Protein AF-A0A7S0LPB7-F1 (afdb_monomer)

Solvent-accessible surface area (backbone atoms only — not comparable to full-atom values): 5714 Å² total; per-residue (Å²): 107,70,67,62,58,46,52,23,50,53,31,38,51,51,17,54,48,47,30,59,76,67,33,67,86,39,68,78,53,49,49,74,57,48,54,34,49,76,69,68,50,79,60,85,79,75,74,44,65,65,35,54,52,35,40,52,55,24,47,53,34,25,50,74,25,69,49,95,69,83,63,65,30,54,51,55,46,52,53,48,54,52,50,53,54,50,50,68,34,81,85,44,46,70,76,72,70,80,77,124

Sequence (100 aa):
YLMWTGSSLVLCTLSAASVYYIGPSAAGSGIPQMKCVLAGMRGHDYLSARTMCAKIVSLILALGGGLSIGKEGPYVHISSCVASLLCQLPFFRRLGTDED

Foldseek 3Di:
DCVLLVQLVVLLVVLVVLLVVQDVLLDDQQVVVVVCVVVVNDDPPSLPVSSLVSNVVSVVSNVVSVNPDDPVRSVVNVVVNVVVVVCPDPVNVVVPPVPD

Organism: NCBI:txid221442

Mean predicted aligned error: 9.65 Å

Secondary structure (DSSP, 8-state):
-HHHHHHHHHHHHHHHHHHHHH-GGG-S-SHHHHHHHHTT---TTTT-HHHHHHHHHHHHHHHHTT-----HHHHHHHHHHHHHHHHHSTTTTTTTSS--

pLDDT: mean 72.34, std 10.33, range [43.59, 88.31]

Structure (mmCIF, N/CA/C/O backbone):
data_AF-A0A7S0LPB7-F1
#
_entry.id   AF-A0A7S0LPB7-F1
#
loop_
_atom_site.group_PDB
_atom_site.id
_atom_site.type_symbol
_atom_site.label_atom_id
_atom_site.label_alt_id
_atom_site.label_comp_id
_atom_site.label_asym_id
_atom_site.label_entity_id
_atom_site.label_seq_id
_atom_site.pdbx_PDB_ins_code
_atom_site.Cartn_x
_atom_site.Cartn_y
_atom_site.Cartn_z
_atom_site.occupancy
_atom_site.B_iso_or_equiv
_atom_site.auth_seq_id
_atom_site.auth_comp_id
_atom_site.auth_asym_id
_atom_site.auth_atom_id
_atom_site.pdbx_PDB_model_num
ATOM 1 N N . TYR A 1 1 ? 23.940 -2.197 -16.820 1.00 74.62 1 TYR A N 1
ATOM 2 C CA . TYR A 1 1 ? 23.199 -0.950 -16.536 1.00 74.62 1 TYR A CA 1
ATOM 3 C C . TYR A 1 1 ? 21.731 -1.064 -16.940 1.00 74.62 1 TYR A C 1
ATOM 5 O O . TYR A 1 1 ? 20.895 -1.058 -16.051 1.00 74.62 1 TYR A O 1
ATOM 13 N N . LEU A 1 2 ? 21.422 -1.303 -18.223 1.00 83.94 2 LEU A N 1
ATOM 14 C CA . LEU A 1 2 ? 20.045 -1.474 -18.730 1.00 83.94 2 LEU A CA 1
ATOM 15 C C . LEU A 1 2 ? 19.212 -2.541 -17.995 1.00 83.94 2 LEU A C 1
ATOM 17 O O . LEU A 1 2 ? 18.041 -2.312 -17.723 1.00 83.94 2 LEU A O 1
ATOM 21 N N . MET A 1 3 ? 19.810 -3.680 -17.629 1.00 84.69 3 MET A N 1
ATOM 22 C CA . MET A 1 3 ? 19.105 -4.734 -16.880 1.00 84.69 3 MET A CA 1
ATOM 23 C C . MET A 1 3 ? 18.723 -4.302 -15.460 1.00 84.69 3 MET A C 1
ATOM 25 O O . MET A 1 3 ? 17.638 -4.615 -14.992 1.00 84.69 3 MET A O 1
ATOM 29 N N . 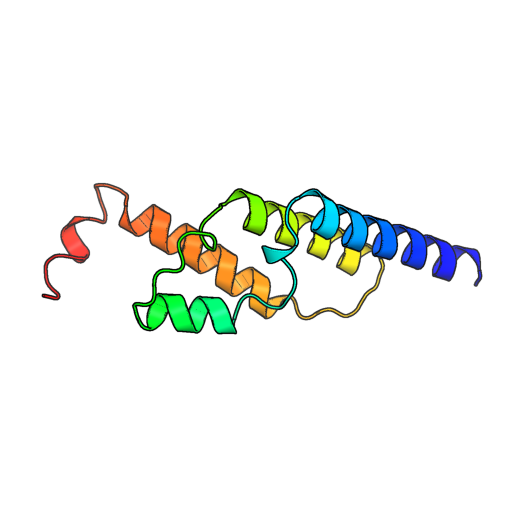TRP A 1 4 ? 19.595 -3.551 -14.784 1.00 81.62 4 TRP A N 1
ATOM 30 C CA . TRP A 1 4 ? 19.344 -3.058 -13.430 1.00 81.62 4 TRP A CA 1
ATOM 31 C C . TRP A 1 4 ? 18.211 -2.029 -13.429 1.00 81.62 4 TRP A C 1
ATOM 33 O O . TRP A 1 4 ? 17.229 -2.171 -12.708 1.00 81.62 4 TRP A O 1
ATOM 43 N N . THR A 1 5 ? 18.302 -1.038 -14.318 1.00 85.19 5 THR A N 1
ATOM 44 C CA . THR A 1 5 ? 17.271 -0.005 -14.473 1.00 85.19 5 THR A CA 1
ATOM 45 C C . THR A 1 5 ? 15.953 -0.574 -15.002 1.00 85.19 5 THR A C 1
ATOM 47 O O . THR A 1 5 ? 14.887 -0.107 -14.612 1.00 85.19 5 THR A O 1
ATOM 50 N N . GLY A 1 6 ? 16.013 -1.598 -15.862 1.00 87.00 6 GLY A N 1
ATOM 51 C CA . GLY A 1 6 ? 14.840 -2.281 -16.406 1.00 87.00 6 GLY A CA 1
ATOM 52 C C . GLY A 1 6 ? 14.056 -3.038 -15.335 1.00 87.00 6 GLY A C 1
ATOM 53 O O . GLY A 1 6 ? 12.845 -2.858 -15.233 1.00 87.00 6 GLY A O 1
ATOM 54 N N . SER A 1 7 ? 14.738 -3.810 -14.484 1.00 84.12 7 SER A N 1
ATOM 55 C CA . SER A 1 7 ? 14.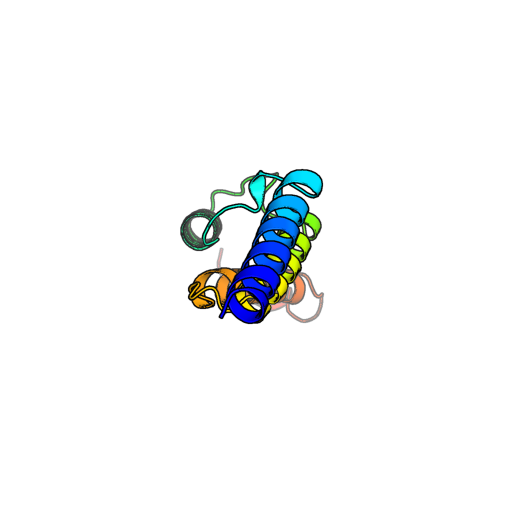098 -4.533 -13.375 1.00 84.12 7 SER A CA 1
ATOM 56 C C . SER A 1 7 ? 13.413 -3.585 -12.386 1.00 84.12 7 SER A C 1
ATOM 58 O O . SER A 1 7 ? 12.262 -3.813 -12.013 1.00 84.12 7 SER A O 1
ATOM 60 N N . SER A 1 8 ? 14.067 -2.475 -12.023 1.00 86.06 8 SER A N 1
ATOM 61 C CA . SER A 1 8 ? 13.475 -1.435 -11.169 1.00 86.06 8 SER A CA 1
ATOM 62 C C . SER A 1 8 ? 12.231 -0.792 -11.787 1.00 86.06 8 SER A C 1
ATOM 64 O O . SER A 1 8 ? 11.238 -0.571 -11.091 1.00 86.06 8 SER A O 1
ATOM 66 N N . LEU A 1 9 ? 12.249 -0.521 -13.097 1.00 86.69 9 LEU A N 1
ATOM 67 C CA . LEU A 1 9 ? 11.125 0.095 -13.805 1.00 86.69 9 LEU A CA 1
ATOM 68 C C . LEU A 1 9 ? 9.912 -0.845 -13.897 1.00 86.69 9 LEU A C 1
ATOM 70 O O . LEU A 1 9 ? 8.776 -0.417 -13.685 1.00 86.69 9 LEU A O 1
ATOM 74 N N . VAL A 1 10 ? 10.145 -2.134 -14.158 1.00 88.31 10 VAL A N 1
ATOM 75 C CA . VAL A 1 10 ? 9.085 -3.156 -14.185 1.00 88.31 10 VAL A CA 1
ATOM 76 C C . VAL A 1 10 ? 8.442 -3.305 -12.803 1.00 88.31 10 VAL A C 1
ATOM 78 O O . VAL A 1 10 ? 7.220 -3.308 -12.683 1.00 88.31 10 VAL A O 1
ATOM 81 N N . LEU A 1 11 ? 9.244 -3.337 -11.737 1.00 84.44 11 LEU A N 1
ATOM 82 C CA . LEU A 1 11 ? 8.730 -3.419 -10.365 1.00 84.44 11 LEU A CA 1
ATOM 83 C C . LEU A 1 11 ? 7.929 -2.168 -9.962 1.00 84.44 11 LEU A C 1
ATOM 85 O O . LEU A 1 11 ? 6.867 -2.284 -9.348 1.00 84.44 11 LEU A O 1
ATOM 89 N N . CYS A 1 12 ? 8.380 -0.975 -10.362 1.00 85.38 12 CYS A N 1
ATOM 90 C CA . CYS A 1 12 ? 7.659 0.273 -10.093 1.00 85.38 12 CYS A CA 1
ATOM 91 C C . CYS A 1 12 ? 6.329 0.364 -10.852 1.00 85.38 12 CYS A C 1
ATOM 93 O O . CYS A 1 12 ? 5.320 0.779 -10.281 1.00 85.38 12 CYS A O 1
ATOM 95 N N . THR A 1 13 ? 6.300 -0.036 -12.125 1.00 86.00 13 THR A N 1
ATOM 96 C CA . THR A 1 13 ? 5.066 -0.022 -12.932 1.00 86.00 13 THR A CA 1
ATOM 97 C C . THR A 1 13 ? 4.046 -1.042 -12.431 1.00 86.00 13 THR A C 1
ATOM 99 O O . THR A 1 13 ? 2.862 -0.718 -12.355 1.00 86.00 13 THR A O 1
ATOM 102 N N . LEU A 1 14 ? 4.490 -2.222 -11.985 1.00 86.19 14 LEU A N 1
ATOM 103 C CA . LEU A 1 14 ? 3.631 -3.210 -11.321 1.00 86.19 14 LEU A CA 1
ATOM 104 C C . LEU A 1 14 ? 3.071 -2.692 -9.989 1.00 86.19 14 LEU A C 1
ATOM 106 O O . LEU A 1 14 ? 1.885 -2.870 -9.710 1.00 86.19 14 LEU A O 1
ATOM 110 N N . SER A 1 15 ? 3.893 -2.004 -9.191 1.00 85.25 15 SER A N 1
ATOM 111 C CA . SER A 1 15 ? 3.441 -1.344 -7.961 1.00 85.25 15 SER A CA 1
ATOM 112 C C . SER A 1 15 ? 2.348 -0.308 -8.249 1.00 85.25 15 SER A C 1
ATOM 114 O O . SER A 1 15 ? 1.264 -0.378 -7.667 1.00 85.25 15 SER A O 1
ATOM 116 N N . ALA A 1 16 ? 2.573 0.594 -9.209 1.00 82.81 16 ALA A N 1
ATOM 117 C CA . ALA A 1 16 ? 1.593 1.611 -9.589 1.00 82.81 16 ALA A CA 1
ATOM 118 C C . ALA A 1 16 ? 0.301 0.994 -10.154 1.00 82.81 16 ALA A C 1
ATOM 120 O O . ALA A 1 16 ? -0.798 1.411 -9.783 1.00 82.81 16 ALA A O 1
ATOM 121 N N . ALA A 1 17 ? 0.424 -0.045 -10.988 1.00 84.81 17 ALA A N 1
ATOM 122 C CA . ALA A 1 17 ? -0.718 -0.779 -11.520 1.00 84.81 17 ALA A CA 1
ATOM 123 C C . ALA A 1 17 ? -1.543 -1.431 -10.400 1.00 84.81 17 ALA A C 1
ATOM 125 O O . ALA A 1 17 ? -2.769 -1.335 -10.411 1.00 84.81 17 ALA A O 1
ATOM 126 N N . SER A 1 18 ? -0.897 -2.028 -9.392 1.00 79.25 18 SER A N 1
ATOM 127 C CA . SER A 1 18 ? -1.606 -2.647 -8.265 1.00 79.25 18 SER A CA 1
ATOM 128 C C . SER A 1 18 ? -2.459 -1.640 -7.478 1.00 79.25 18 SER A C 1
ATOM 130 O O . SER A 1 18 ? -3.608 -1.937 -7.155 1.00 79.25 18 SER A O 1
ATOM 132 N N . VAL A 1 19 ? -1.964 -0.416 -7.251 1.00 79.81 19 VAL A N 1
ATOM 133 C CA . VAL A 1 19 ? -2.743 0.655 -6.597 1.00 79.81 19 VAL A CA 1
ATOM 134 C C . VAL A 1 19 ? -3.921 1.080 -7.468 1.00 79.81 19 VAL A C 1
ATOM 136 O O . VAL A 1 19 ? -5.039 1.214 -6.971 1.00 79.81 19 VAL A O 1
ATOM 139 N N . TYR A 1 20 ? -3.681 1.254 -8.769 1.00 79.38 20 TYR A N 1
ATOM 140 C CA . TYR A 1 20 ? -4.701 1.697 -9.715 1.00 79.38 20 TYR A CA 1
ATOM 141 C C . TYR A 1 20 ? -5.881 0.718 -9.808 1.00 79.38 20 TYR A C 1
ATOM 143 O O . TYR A 1 20 ? -7.031 1.149 -9.781 1.00 79.38 20 TYR A O 1
ATOM 151 N N . TYR A 1 21 ? -5.610 -0.591 -9.855 1.00 76.94 21 TYR A N 1
ATOM 152 C CA . TYR A 1 21 ? -6.655 -1.615 -9.964 1.00 76.94 21 TYR A CA 1
ATOM 153 C C . TYR A 1 21 ? -7.393 -1.904 -8.652 1.00 76.94 21 TYR A C 1
ATOM 155 O O . TYR A 1 21 ? -8.568 -2.262 -8.689 1.00 76.94 21 TYR A O 1
ATOM 163 N N . ILE A 1 22 ? -6.731 -1.786 -7.495 1.00 71.75 22 ILE A N 1
ATOM 164 C CA . ILE A 1 22 ? -7.329 -2.181 -6.207 1.00 71.75 22 ILE A CA 1
ATOM 165 C C . ILE A 1 22 ? -8.062 -1.011 -5.537 1.00 71.75 22 ILE A C 1
ATOM 167 O O . ILE A 1 22 ? -9.039 -1.223 -4.816 1.00 71.75 22 ILE A O 1
ATOM 171 N N . GLY A 1 23 ? -7.630 0.226 -5.781 1.00 66.19 23 GLY A N 1
ATOM 172 C CA . GLY A 1 23 ? -8.340 1.402 -5.304 1.00 66.19 23 GLY A CA 1
ATOM 173 C C . GLY A 1 23 ? -7.485 2.666 -5.387 1.00 66.19 23 GLY A C 1
ATOM 174 O O . GLY A 1 23 ? -6.535 2.790 -4.609 1.00 66.19 23 GLY A O 1
ATOM 175 N N . PRO A 1 24 ? -7.841 3.657 -6.228 1.00 65.56 24 PRO A N 1
ATOM 176 C CA . PRO A 1 24 ? -7.096 4.916 -6.328 1.00 65.56 24 PRO A CA 1
ATOM 177 C C . PRO A 1 24 ? -7.054 5.688 -4.998 1.00 65.56 24 PRO A C 1
ATOM 179 O O . PRO A 1 24 ? -6.118 6.446 -4.750 1.00 65.56 24 PRO A O 1
ATOM 182 N N . SER A 1 25 ? -8.005 5.431 -4.094 1.00 62.16 25 SER A N 1
ATOM 183 C CA . SER A 1 25 ? -8.042 5.981 -2.732 1.00 62.16 25 SER A CA 1
ATOM 184 C C . SER A 1 25 ? -6.857 5.558 -1.849 1.00 62.16 25 SER A C 1
ATOM 186 O O . SER A 1 25 ? -6.630 6.165 -0.802 1.00 62.16 25 SER A O 1
ATOM 188 N N . ALA A 1 26 ? -6.089 4.537 -2.251 1.00 63.03 26 ALA A N 1
ATOM 189 C CA . ALA A 1 26 ? -4.879 4.092 -1.561 1.00 63.03 26 ALA A CA 1
ATOM 190 C C . ALA A 1 26 ? -3.621 4.907 -1.931 1.00 63.03 26 ALA A C 1
ATOM 192 O O . ALA A 1 26 ? -2.563 4.692 -1.339 1.00 63.03 26 ALA A O 1
ATOM 193 N N . ALA A 1 27 ? -3.696 5.847 -2.878 1.00 66.56 27 ALA A N 1
ATOM 194 C CA . ALA A 1 27 ? -2.559 6.693 -3.233 1.00 66.56 27 ALA A CA 1
ATOM 195 C C . ALA A 1 27 ? -2.204 7.695 -2.108 1.00 66.56 27 ALA A C 1
ATOM 197 O O . ALA A 1 27 ? -3.075 8.296 -1.479 1.00 66.56 27 ALA A O 1
ATOM 198 N N . GLY A 1 28 ? -0.904 7.905 -1.861 1.00 70.56 28 GLY A N 1
ATOM 199 C CA . GLY A 1 28 ? -0.392 8.913 -0.917 1.00 70.56 28 GLY A CA 1
ATOM 200 C C . GLY A 1 28 ? 0.169 8.348 0.395 1.00 70.56 28 GLY A C 1
ATOM 201 O O . GLY A 1 28 ? 0.453 7.161 0.507 1.00 70.56 28 GLY A O 1
ATOM 202 N N . SER A 1 29 ? 0.381 9.199 1.405 1.00 68.88 29 SER A N 1
ATOM 203 C CA . SER A 1 29 ? 1.102 8.839 2.644 1.00 68.88 29 SER A CA 1
ATOM 204 C C . SER A 1 29 ? 0.230 8.134 3.698 1.00 68.88 29 SER A C 1
ATOM 206 O O . SER A 1 29 ? 0.685 7.178 4.321 1.00 68.88 29 SER A O 1
ATOM 208 N N . GLY A 1 30 ? -1.046 8.506 3.852 1.00 66.50 30 GLY A N 1
ATOM 209 C CA . GLY A 1 30 ? -1.912 8.012 4.939 1.00 66.50 30 GLY A CA 1
ATOM 210 C C . GLY A 1 30 ? -1.915 8.909 6.187 1.00 66.50 30 GLY A C 1
ATOM 211 O O . GLY A 1 30 ? -2.878 8.907 6.945 1.00 66.50 30 GLY A O 1
ATOM 212 N N . ILE A 1 31 ? -0.872 9.729 6.388 1.00 72.50 31 ILE A N 1
ATOM 213 C CA . ILE A 1 31 ? -0.728 10.649 7.537 1.00 72.50 31 ILE A CA 1
ATOM 214 C C . ILE A 1 31 ? -1.839 11.714 7.628 1.00 72.50 31 ILE A C 1
ATOM 216 O O . ILE A 1 31 ? -2.426 11.852 8.703 1.00 72.50 31 ILE A O 1
ATOM 220 N N . PRO A 1 32 ? -2.170 12.483 6.566 1.00 70.56 32 PRO A N 1
ATOM 221 C CA . PRO A 1 32 ? -3.227 13.495 6.669 1.00 70.56 32 PRO A CA 1
ATOM 222 C C . PRO A 1 32 ? -4.593 12.868 6.967 1.00 70.56 32 PRO A C 1
ATOM 224 O O . PRO A 1 32 ? -5.413 13.462 7.666 1.00 70.56 32 PRO A O 1
ATOM 227 N N . GLN A 1 33 ? -4.819 11.643 6.489 1.00 68.81 33 GLN A N 1
ATOM 228 C CA . GLN A 1 33 ? -6.051 10.913 6.755 1.00 68.81 33 GLN A CA 1
ATOM 229 C C . GLN A 1 33 ? -6.097 10.382 8.188 1.00 68.81 33 GLN A C 1
ATOM 231 O O . GLN A 1 33 ? -7.128 10.508 8.842 1.00 68.81 33 GLN A O 1
ATOM 236 N N . MET A 1 34 ? -4.964 9.924 8.727 1.00 69.06 34 MET A N 1
ATOM 237 C CA . MET A 1 34 ? -4.844 9.600 10.149 1.00 69.06 34 MET A CA 1
ATOM 238 C C . MET A 1 34 ? -5.192 10.798 11.034 1.00 69.06 34 MET A C 1
ATOM 240 O O . MET A 1 34 ? -5.962 10.677 11.983 1.00 69.06 34 MET A O 1
ATOM 244 N N . LYS A 1 35 ? -4.681 11.985 10.689 1.00 69.69 35 LYS A N 1
ATOM 245 C CA . LYS A 1 35 ? -4.985 13.221 11.416 1.00 69.69 35 LYS A CA 1
ATOM 246 C C . LYS A 1 35 ? -6.483 13.554 11.392 1.00 69.69 35 LYS A C 1
ATOM 248 O O . LYS A 1 35 ? -6.991 14.046 12.391 1.00 69.69 35 LYS A O 1
ATOM 253 N N . CYS A 1 36 ? -7.191 13.256 10.298 1.00 70.19 36 CYS A N 1
ATOM 254 C CA . CYS A 1 36 ? -8.652 13.396 10.235 1.00 70.19 36 CYS A CA 1
ATOM 255 C C . CYS A 1 36 ? -9.380 12.382 11.127 1.00 70.19 36 CYS A C 1
ATOM 257 O O . CYS A 1 36 ? -10.333 12.756 11.805 1.00 70.19 36 CYS A O 1
ATOM 259 N N . VAL A 1 37 ? -8.912 11.129 11.171 1.00 70.69 37 VAL A N 1
ATOM 260 C CA . VAL A 1 37 ? -9.483 10.091 12.045 1.00 70.69 37 VAL A CA 1
ATOM 261 C C . VAL A 1 37 ? -9.327 10.470 13.520 1.00 70.69 37 VAL A C 1
ATOM 263 O O . VAL A 1 37 ? -10.305 10.392 14.261 1.00 70.69 37 VAL A O 1
ATOM 266 N N . LEU A 1 38 ? -8.147 10.948 13.938 1.00 68.00 38 LEU A N 1
ATOM 267 C CA . LEU A 1 38 ? -7.937 11.454 15.304 1.00 68.00 38 LEU A CA 1
ATOM 268 C C . LEU A 1 38 ? -8.744 12.726 15.602 1.00 68.00 38 LEU A C 1
ATOM 270 O O . LEU A 1 38 ? -9.144 12.934 16.740 1.00 68.00 38 LEU A O 1
ATOM 274 N N . ALA A 1 39 ? -9.014 13.563 14.599 1.00 74.88 39 ALA A N 1
ATOM 275 C CA . ALA A 1 39 ? -9.863 14.747 14.746 1.00 74.88 39 ALA A CA 1
ATOM 276 C C . ALA A 1 39 ? -11.373 14.422 14.801 1.00 74.88 39 ALA A C 1
ATOM 278 O O . ALA A 1 39 ? -12.190 15.339 14.819 1.00 74.88 39 ALA A O 1
ATOM 279 N N . GLY A 1 40 ? -11.764 13.140 14.792 1.00 66.12 40 GLY A N 1
ATOM 280 C CA . GLY A 1 40 ? -13.162 12.698 14.871 1.00 66.12 40 GLY A CA 1
ATOM 281 C C . GLY A 1 40 ? -13.913 12.686 13.533 1.00 66.12 40 GLY A C 1
ATOM 282 O O . GLY A 1 40 ? -15.063 12.251 13.472 1.00 66.12 40 GLY A O 1
ATOM 283 N N . MET A 1 41 ? -13.271 13.091 12.432 1.00 60.75 41 MET A N 1
ATOM 284 C CA . MET A 1 41 ? -13.857 13.040 11.092 1.00 60.75 41 MET A CA 1
ATOM 285 C C . MET A 1 41 ? -13.711 11.632 10.500 1.00 60.75 41 MET A C 1
ATOM 287 O O . MET A 1 41 ? -12.703 11.290 9.877 1.00 60.75 41 MET A O 1
ATOM 291 N N . ARG A 1 42 ? -14.735 10.791 10.684 1.00 56.28 42 ARG A N 1
ATOM 292 C CA . ARG A 1 42 ? -14.797 9.444 10.092 1.00 56.28 42 ARG A 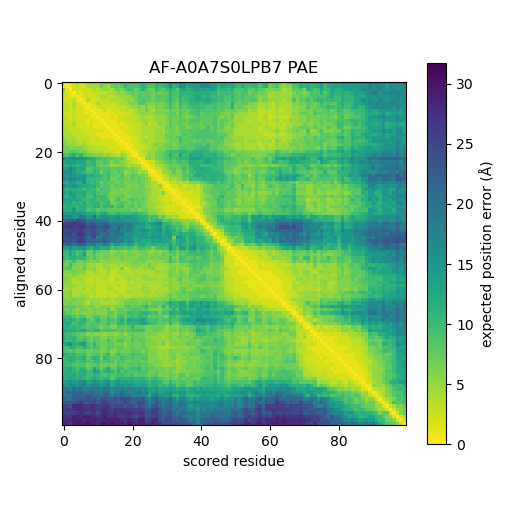CA 1
ATOM 293 C C . ARG A 1 42 ? -15.174 9.514 8.607 1.00 56.28 42 ARG A C 1
ATOM 295 O O . ARG A 1 42 ? -16.345 9.624 8.260 1.00 56.28 42 ARG A O 1
ATOM 302 N N . GLY A 1 43 ? -14.182 9.412 7.723 1.00 56.22 43 GLY A N 1
ATOM 303 C CA . GLY A 1 43 ? -14.409 9.179 6.292 1.00 56.22 43 GLY A CA 1
ATOM 304 C C . GLY A 1 43 ? -14.804 7.721 6.024 1.00 56.22 43 GLY A C 1
ATOM 305 O O . GLY A 1 43 ? -14.006 6.820 6.272 1.00 56.22 43 GLY A O 1
ATOM 306 N N . HIS A 1 44 ? -16.019 7.497 5.512 1.00 49.22 44 HIS A N 1
ATOM 307 C CA . HIS A 1 44 ? -16.642 6.176 5.301 1.00 49.22 44 HIS A CA 1
ATOM 308 C C . HIS A 1 44 ? -15.791 5.221 4.430 1.00 49.22 44 HIS A C 1
ATOM 310 O O . HIS A 1 44 ? -15.745 4.025 4.697 1.00 49.22 44 HIS A O 1
ATOM 316 N N . ASP A 1 45 ? -15.035 5.735 3.455 1.00 51.91 45 ASP A N 1
ATOM 317 C CA . ASP A 1 45 ? -14.239 4.917 2.520 1.00 51.91 45 ASP A CA 1
ATOM 318 C C . ASP A 1 45 ? -12.776 4.674 2.937 1.00 51.91 45 ASP A C 1
ATOM 320 O O . ASP A 1 45 ? -12.040 3.948 2.264 1.00 51.91 45 ASP A O 1
ATOM 324 N N . TYR A 1 46 ? -12.320 5.267 4.047 1.00 51.16 46 TYR A N 1
ATOM 325 C CA . TYR A 1 46 ? -10.900 5.236 4.424 1.00 51.16 46 TYR A CA 1
ATOM 326 C C . TYR A 1 46 ? -10.504 4.007 5.261 1.00 51.16 46 TYR A C 1
ATOM 328 O O . TYR A 1 46 ? -9.345 3.598 5.264 1.00 51.16 46 TYR A O 1
ATOM 336 N N . LEU A 1 47 ? -11.479 3.379 5.926 1.00 51.69 47 LEU A N 1
ATOM 337 C CA . LEU A 1 47 ? -11.299 2.172 6.745 1.00 51.69 47 LEU A CA 1
ATOM 338 C C . LEU A 1 47 ? -11.491 0.858 5.978 1.00 51.69 47 LEU A C 1
ATOM 340 O O . LEU A 1 47 ? -11.508 -0.210 6.593 1.00 51.69 47 LEU A O 1
ATOM 344 N N . SER A 1 48 ? -11.640 0.887 4.652 1.00 58.44 48 SER A N 1
ATOM 345 C CA . SER A 1 48 ? -11.690 -0.366 3.904 1.00 58.44 48 SER A CA 1
ATOM 346 C C . SER A 1 48 ? -10.320 -1.034 4.001 1.00 58.44 48 SER A C 1
ATOM 348 O O . SER A 1 48 ? -9.378 -0.650 3.315 1.00 58.44 48 SER A O 1
ATOM 350 N N . ALA A 1 49 ? -10.190 -2.048 4.860 1.00 59.16 49 ALA A N 1
ATOM 351 C CA . ALA A 1 49 ? -8.954 -2.810 5.052 1.00 59.16 49 ALA A CA 1
ATOM 352 C C . ALA A 1 49 ? -8.335 -3.269 3.714 1.00 59.16 49 ALA A C 1
ATOM 354 O O . ALA A 1 49 ? -7.119 -3.392 3.596 1.00 59.16 49 ALA A O 1
ATOM 355 N N . ARG A 1 50 ? -9.160 -3.423 2.667 1.00 62.81 50 ARG A N 1
ATOM 356 C CA . ARG A 1 50 ? -8.733 -3.671 1.284 1.00 62.81 50 ARG A CA 1
ATOM 357 C C . ARG A 1 50 ? -7.815 -2.589 0.704 1.00 62.81 50 ARG A C 1
ATOM 359 O O . ARG A 1 50 ? -6.798 -2.945 0.114 1.00 62.81 50 ARG A O 1
ATOM 366 N N . THR A 1 51 ? -8.127 -1.300 0.860 1.00 66.88 51 THR A N 1
ATOM 367 C CA . THR A 1 51 ? -7.287 -0.207 0.328 1.00 66.88 51 THR A CA 1
ATOM 368 C C . THR A 1 51 ? -5.979 -0.097 1.106 1.00 66.88 51 THR A C 1
ATOM 370 O O . THR A 1 51 ? -4.932 0.182 0.524 1.00 66.88 51 THR A O 1
ATOM 373 N N . MET A 1 52 ? -6.000 -0.419 2.403 1.00 67.81 52 MET A N 1
ATOM 374 C CA . MET A 1 52 ? -4.785 -0.526 3.205 1.00 67.81 52 MET A CA 1
ATOM 375 C C . MET A 1 52 ? -3.89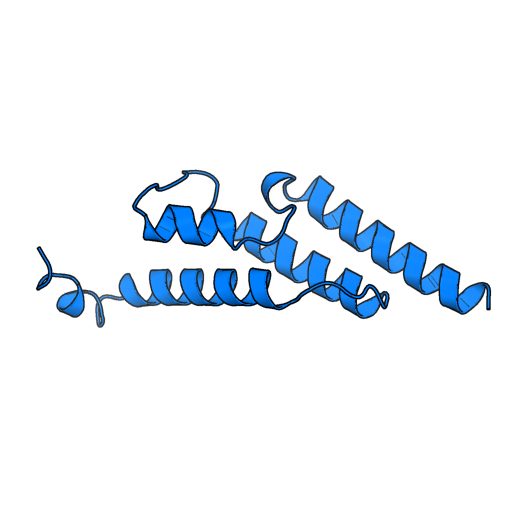5 -1.691 2.747 1.00 67.81 52 MET A C 1
ATOM 377 O O . MET A 1 52 ? -2.701 -1.487 2.529 1.00 67.81 52 MET A O 1
ATOM 381 N N . CYS A 1 53 ? -4.452 -2.890 2.550 1.00 71.56 53 CYS A N 1
ATOM 382 C CA . CYS A 1 53 ? -3.696 -4.041 2.048 1.00 71.56 53 CY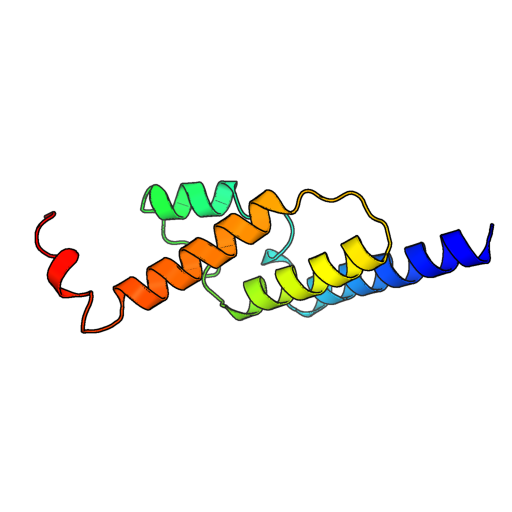S A CA 1
ATOM 383 C C . CYS A 1 53 ? -3.066 -3.750 0.679 1.00 71.56 53 CYS A C 1
ATOM 385 O O . CYS A 1 53 ? -1.893 -4.059 0.471 1.00 71.56 53 CYS A O 1
ATOM 387 N N . ALA A 1 54 ? -3.800 -3.082 -0.217 1.00 76.44 54 ALA A N 1
ATOM 388 C CA . ALA A 1 54 ? -3.286 -2.640 -1.514 1.00 76.44 54 ALA A CA 1
ATOM 389 C C . ALA A 1 54 ? -2.035 -1.766 -1.371 1.00 76.44 54 ALA A C 1
ATOM 391 O O . ALA A 1 54 ? -1.034 -1.977 -2.052 1.00 76.44 54 ALA A O 1
ATOM 392 N N . LYS A 1 55 ? -2.083 -0.825 -0.424 1.00 77.25 55 LYS A N 1
ATOM 393 C CA . LYS A 1 55 ? -1.018 0.136 -0.132 1.00 77.25 55 LYS A CA 1
ATOM 394 C C . LYS A 1 55 ? 0.243 -0.541 0.407 1.00 77.25 55 LYS A C 1
ATOM 396 O O . LYS A 1 55 ? 1.352 -0.152 0.043 1.00 77.25 55 LYS A O 1
ATOM 401 N N . ILE A 1 56 ? 0.080 -1.569 1.245 1.00 78.81 56 ILE A N 1
ATOM 402 C CA . ILE A 1 56 ? 1.187 -2.383 1.773 1.00 78.81 56 ILE A CA 1
ATOM 403 C C . ILE A 1 56 ? 1.858 -3.152 0.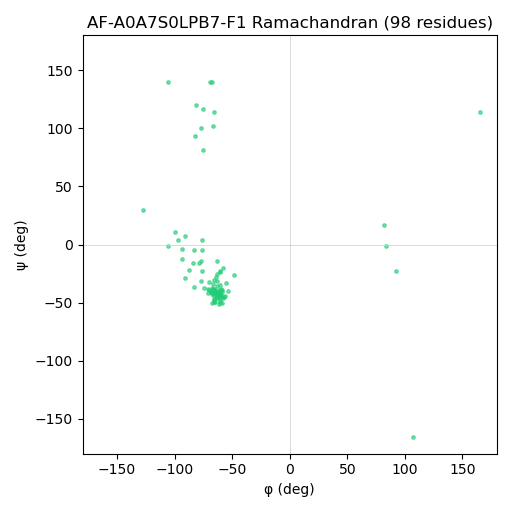635 1.00 78.81 56 ILE A C 1
ATOM 405 O O . ILE A 1 56 ? 3.076 -3.077 0.480 1.00 78.81 56 ILE A O 1
ATOM 409 N N . VAL A 1 57 ? 1.066 -3.839 -0.192 1.00 82.50 57 VAL A N 1
ATOM 410 C CA . VAL A 1 57 ? 1.574 -4.617 -1.329 1.00 82.50 57 VAL A CA 1
ATOM 411 C C . VAL A 1 57 ? 2.308 -3.705 -2.311 1.00 82.50 57 VAL A C 1
ATOM 413 O O . VAL A 1 57 ? 3.459 -3.975 -2.653 1.00 82.50 57 VAL A O 1
ATOM 416 N N . SER A 1 58 ? 1.716 -2.568 -2.685 1.00 83.00 58 SER A N 1
ATOM 417 C CA . SER A 1 58 ? 2.364 -1.609 -3.581 1.00 83.00 58 SER A CA 1
ATOM 418 C C . SER A 1 58 ? 3.666 -1.051 -3.005 1.00 83.00 58 SER A C 1
ATOM 420 O O . SER A 1 58 ? 4.646 -0.900 -3.734 1.00 83.00 58 SER A O 1
ATOM 422 N N . LEU A 1 59 ? 3.713 -0.779 -1.696 1.00 82.25 59 LEU A N 1
ATOM 423 C CA . LEU A 1 59 ? 4.908 -0.248 -1.043 1.00 82.25 59 LEU A CA 1
ATOM 424 C C . LEU A 1 59 ? 6.048 -1.273 -1.041 1.00 82.25 59 LEU A C 1
ATOM 426 O O . LEU A 1 59 ? 7.181 -0.909 -1.339 1.00 82.25 59 LEU A O 1
ATOM 430 N N . ILE A 1 60 ? 5.754 -2.547 -0.766 1.00 84.81 60 ILE A N 1
ATOM 431 C CA . ILE A 1 60 ? 6.746 -3.633 -0.810 1.00 84.81 60 ILE A CA 1
ATOM 432 C C . ILE A 1 60 ? 7.318 -3.773 -2.226 1.00 84.81 60 ILE A C 1
ATOM 434 O O . ILE A 1 60 ? 8.535 -3.860 -2.385 1.00 84.81 60 ILE A O 1
ATOM 438 N N . LEU A 1 61 ? 6.464 -3.722 -3.256 1.00 83.44 61 LEU A N 1
ATOM 439 C CA . LEU A 1 61 ? 6.905 -3.783 -4.654 1.00 83.44 61 LEU A CA 1
ATOM 440 C C . LEU A 1 61 ? 7.759 -2.565 -5.047 1.00 83.44 61 LEU A C 1
ATOM 442 O O . LEU A 1 61 ? 8.757 -2.718 -5.749 1.00 83.44 61 LEU A O 1
ATOM 446 N N . ALA A 1 62 ? 7.410 -1.364 -4.576 1.00 83.81 62 ALA A N 1
ATOM 447 C CA . ALA A 1 62 ? 8.167 -0.146 -4.866 1.00 83.81 62 ALA A CA 1
ATOM 448 C C . ALA A 1 62 ? 9.531 -0.116 -4.151 1.00 83.81 62 ALA A C 1
ATOM 450 O O . ALA A 1 62 ? 10.541 0.233 -4.764 1.00 83.81 62 ALA A O 1
ATOM 451 N N . LEU A 1 63 ? 9.580 -0.538 -2.881 1.00 82.50 63 LEU A N 1
ATOM 452 C CA . LEU A 1 63 ? 10.824 -0.676 -2.118 1.00 82.50 63 LEU A CA 1
ATOM 453 C C . LEU A 1 63 ? 11.726 -1.764 -2.717 1.00 82.50 63 LEU A C 1
ATOM 455 O O . LEU A 1 63 ? 12.928 -1.550 -2.857 1.00 82.50 63 LEU A O 1
ATOM 459 N N . GLY A 1 64 ? 11.150 -2.892 -3.149 1.00 81.44 64 GLY A N 1
ATOM 460 C CA . GLY A 1 64 ? 11.869 -3.943 -3.876 1.00 81.44 64 GLY A CA 1
ATOM 461 C C . GLY A 1 64 ? 12.410 -3.483 -5.236 1.00 81.44 64 GLY A C 1
ATOM 462 O O . GLY A 1 64 ? 13.448 -3.966 -5.678 1.00 81.44 64 GLY A O 1
ATOM 463 N N . GLY A 1 65 ? 11.753 -2.505 -5.871 1.00 81.00 65 GLY A N 1
ATOM 464 C CA . GLY A 1 65 ? 12.217 -1.841 -7.093 1.00 81.00 65 GLY A CA 1
ATOM 465 C C . GLY A 1 65 ? 13.340 -0.818 -6.885 1.00 81.00 65 GLY A C 1
ATOM 466 O O . GLY A 1 65 ? 13.855 -0.287 -7.869 1.00 81.00 65 GLY A O 1
ATOM 467 N N . GLY A 1 66 ? 13.742 -0.543 -5.639 1.00 80.44 66 GLY A N 1
ATOM 468 C CA . GLY A 1 66 ? 14.773 0.447 -5.310 1.00 80.44 66 GLY A CA 1
ATOM 469 C C . GLY A 1 66 ? 14.260 1.888 -5.257 1.00 80.44 66 GLY A C 1
ATOM 470 O O . GLY A 1 66 ? 15.054 2.827 -5.311 1.00 80.44 66 GLY A O 1
ATOM 471 N N . LEU A 1 67 ? 12.941 2.086 -5.160 1.00 77.75 67 LEU A N 1
ATOM 472 C CA . LEU A 1 67 ? 12.342 3.411 -5.066 1.00 77.75 67 LEU A CA 1
ATOM 473 C C . LEU A 1 67 ? 12.430 3.917 -3.617 1.00 77.75 67 LEU A C 1
ATOM 475 O O . LEU A 1 67 ? 11.892 3.303 -2.696 1.00 77.75 67 LEU A O 1
ATOM 479 N N . SER A 1 68 ? 13.108 5.047 -3.405 1.00 74.75 68 SER A N 1
ATOM 480 C CA . SER A 1 68 ? 13.268 5.655 -2.077 1.00 74.75 68 SER A CA 1
ATOM 481 C C . SER A 1 68 ? 11.971 6.343 -1.632 1.00 74.75 68 SER A C 1
ATOM 483 O O . SER A 1 68 ? 11.814 7.555 -1.772 1.00 74.75 68 SER A O 1
ATOM 485 N N . ILE A 1 69 ? 11.023 5.563 -1.110 1.00 74.56 69 ILE A N 1
ATOM 486 C CA . ILE A 1 69 ? 9.741 6.045 -0.580 1.00 74.56 69 ILE A CA 1
ATOM 487 C C . ILE A 1 69 ? 9.741 5.987 0.951 1.00 74.56 69 ILE A C 1
ATOM 489 O O . ILE A 1 69 ? 10.202 5.025 1.562 1.00 74.56 69 ILE A O 1
ATOM 493 N N . GLY A 1 70 ? 9.171 7.017 1.583 1.00 71.12 70 GLY A N 1
ATOM 494 C CA . GLY A 1 70 ? 8.983 7.065 3.031 1.00 71.12 70 GLY A CA 1
ATOM 495 C C . GLY A 1 70 ? 8.002 5.996 3.527 1.00 71.12 70 GLY A C 1
ATOM 496 O O . GLY A 1 70 ? 6.807 6.057 3.243 1.00 71.12 70 GLY A O 1
ATOM 497 N N . LYS A 1 71 ? 8.503 5.038 4.315 1.00 72.00 71 LYS A N 1
ATOM 498 C CA . LYS A 1 71 ? 7.722 3.953 4.944 1.00 72.00 71 LYS A CA 1
ATOM 499 C C . LYS A 1 71 ? 6.918 4.375 6.181 1.00 72.00 71 LYS A C 1
ATOM 501 O O . LYS A 1 71 ? 6.036 3.640 6.613 1.00 72.00 71 LYS A O 1
ATOM 506 N N . GLU A 1 72 ? 7.207 5.551 6.732 1.00 79.94 72 GLU A N 1
ATOM 507 C CA . GLU A 1 72 ? 6.661 6.008 8.019 1.00 79.94 72 GLU A CA 1
ATOM 508 C C . GLU A 1 72 ? 5.138 6.231 7.982 1.00 79.94 72 GLU A C 1
ATOM 510 O O . GLU A 1 72 ? 4.422 5.830 8.897 1.00 79.94 72 GLU A O 1
ATOM 515 N N . GLY A 1 73 ? 4.614 6.808 6.894 1.00 72.19 73 GLY A N 1
ATOM 516 C CA . GLY A 1 73 ? 3.177 7.077 6.746 1.00 72.19 73 GLY A CA 1
ATOM 517 C C . GLY A 1 73 ? 2.300 5.816 6.699 1.00 72.19 73 GLY A C 1
ATOM 518 O O . GLY A 1 73 ? 1.335 5.718 7.461 1.00 72.19 73 GLY A O 1
ATOM 519 N N . PRO A 1 74 ? 2.634 4.817 5.859 1.00 72.62 74 PRO A N 1
ATOM 520 C CA . PRO A 1 74 ? 1.953 3.524 5.839 1.00 72.62 74 PRO A CA 1
ATOM 521 C C . PRO A 1 74 ? 2.016 2.775 7.177 1.00 72.62 74 PRO A C 1
ATOM 523 O O . PRO A 1 74 ? 1.012 2.193 7.580 1.00 72.62 74 PRO A O 1
ATOM 526 N N . TYR A 1 75 ? 3.152 2.819 7.883 1.00 77.81 75 TYR A N 1
ATOM 527 C CA . TYR A 1 75 ? 3.322 2.139 9.174 1.00 77.81 75 TYR A CA 1
ATOM 528 C C . TYR A 1 75 ? 2.381 2.678 10.254 1.00 77.81 75 TYR A C 1
ATOM 530 O O . TYR A 1 75 ? 1.714 1.894 10.930 1.00 77.81 75 TYR A O 1
ATOM 538 N N . VAL A 1 76 ? 2.280 4.007 10.371 1.00 77.31 76 VAL A N 1
ATOM 539 C CA . VAL A 1 76 ? 1.321 4.662 11.275 1.00 77.31 76 VAL A CA 1
ATOM 540 C C . VAL A 1 76 ? -0.113 4.277 10.924 1.00 77.31 76 VAL A C 1
ATOM 542 O O . VAL A 1 76 ? -0.925 4.041 11.813 1.00 77.31 76 VAL A O 1
ATOM 545 N N . HIS A 1 77 ? -0.436 4.160 9.633 1.00 73.50 77 HIS A N 1
ATOM 546 C CA . HIS A 1 77 ? -1.769 3.733 9.224 1.00 73.50 77 HIS A CA 1
ATOM 547 C C . HIS A 1 77 ? -2.103 2.334 9.756 1.00 73.50 77 HIS A C 1
ATOM 549 O O . HIS A 1 77 ? -3.139 2.150 10.395 1.00 73.50 77 HIS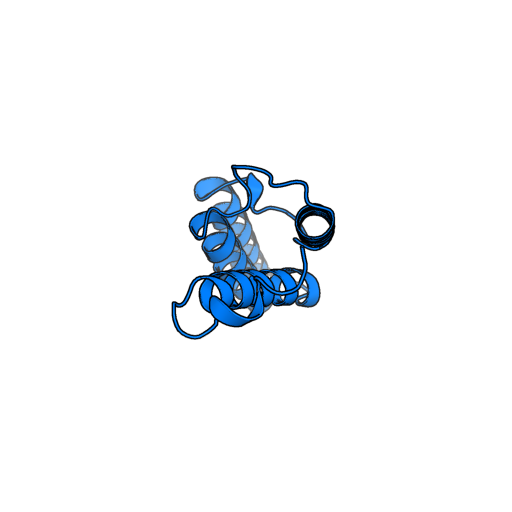 A O 1
ATOM 555 N N . ILE A 1 78 ? -1.197 1.371 9.552 1.00 77.12 78 ILE A N 1
ATOM 556 C CA . ILE A 1 78 ? -1.363 -0.027 9.981 1.00 77.12 78 ILE A CA 1
ATOM 557 C C . ILE A 1 78 ? -1.542 -0.117 11.496 1.00 77.12 78 ILE A C 1
ATOM 559 O O . ILE A 1 78 ? -2.453 -0.804 11.959 1.00 77.12 78 ILE A O 1
ATOM 563 N N . SER A 1 79 ? -0.722 0.604 12.267 1.00 79.56 79 SER A N 1
ATOM 564 C CA . SER A 1 79 ? -0.811 0.576 13.728 1.00 79.56 79 SER A CA 1
ATOM 565 C C . SER A 1 79 ? -2.148 1.110 14.242 1.00 79.56 79 SER A C 1
ATOM 567 O O . SER A 1 79 ? -2.691 0.544 15.186 1.00 79.56 79 SER A O 1
ATOM 569 N N . SER A 1 80 ? -2.739 2.118 13.596 1.00 74.12 80 SER A N 1
ATOM 570 C CA . SER A 1 80 ? -4.073 2.607 13.968 1.00 74.12 80 SER A CA 1
ATOM 571 C C . SER A 1 80 ? -5.195 1.635 13.615 1.00 74.12 80 SER A C 1
ATOM 573 O O . SER A 1 80 ? -6.106 1.468 14.421 1.00 74.12 80 SER A O 1
ATOM 575 N N . CYS A 1 81 ? -5.135 0.936 12.473 1.00 71.62 81 CYS A N 1
ATOM 576 C CA . CYS A 1 81 ? -6.110 -0.128 12.194 1.00 71.62 81 CYS A CA 1
ATOM 577 C C . CYS A 1 81 ? -6.033 -1.235 13.245 1.00 71.62 81 CYS A C 1
ATOM 579 O O . CYS A 1 81 ? -7.071 -1.678 13.732 1.00 71.62 81 CYS A O 1
ATOM 581 N N . VAL A 1 82 ? -4.821 -1.651 13.625 1.00 78.12 82 VAL A N 1
ATOM 582 C CA . VAL A 1 82 ? -4.623 -2.648 14.685 1.00 78.12 82 VAL A CA 1
A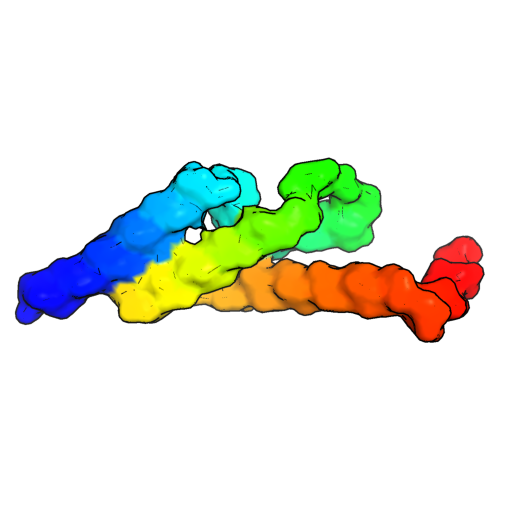TOM 583 C C . VAL A 1 82 ? -5.141 -2.121 16.024 1.00 78.12 82 VAL A C 1
ATOM 585 O O . VAL A 1 82 ? -5.883 -2.830 16.695 1.00 78.12 82 VAL A O 1
ATOM 588 N N . ALA A 1 83 ? -4.833 -0.873 16.387 1.00 78.44 83 ALA A N 1
ATOM 589 C CA . ALA A 1 83 ? -5.343 -0.243 17.604 1.00 78.44 83 ALA A CA 1
ATOM 590 C C . ALA A 1 83 ? -6.878 -0.171 17.609 1.00 78.44 83 ALA A C 1
ATOM 592 O O . ALA A 1 83 ? -7.505 -0.525 18.600 1.00 78.44 83 ALA A O 1
ATOM 593 N N . SER A 1 84 ? -7.497 0.197 16.485 1.00 73.75 84 SER A N 1
ATOM 594 C CA . SER A 1 84 ? -8.953 0.242 16.346 1.00 73.75 84 SER A CA 1
ATOM 595 C C . SER A 1 84 ? -9.585 -1.146 16.486 1.00 73.75 84 SER A C 1
ATOM 597 O O . SER A 1 84 ? -10.594 -1.288 17.174 1.00 73.75 84 SER A O 1
ATOM 599 N N . LEU A 1 85 ? -8.965 -2.181 15.908 1.00 73.12 85 LEU A N 1
ATOM 600 C CA . LEU A 1 85 ? -9.416 -3.568 16.044 1.00 73.12 85 LEU A CA 1
ATOM 601 C C . LEU A 1 85 ? -9.271 -4.072 17.490 1.00 73.12 85 LEU A C 1
ATOM 603 O O . LEU A 1 85 ? -10.162 -4.743 18.004 1.00 73.12 85 LEU A O 1
ATOM 607 N N . LEU A 1 86 ? -8.176 -3.708 18.165 1.00 77.44 86 LEU A N 1
ATOM 608 C CA . LEU A 1 86 ? -7.939 -4.027 19.575 1.00 77.44 86 LEU A CA 1
ATOM 609 C C . LEU A 1 86 ? -8.953 -3.335 20.492 1.00 77.44 86 LEU A C 1
ATOM 611 O O . LEU A 1 86 ? -9.498 -3.987 21.377 1.00 77.44 86 LEU A O 1
ATOM 615 N N . CYS A 1 87 ? -9.278 -2.062 20.249 1.00 71.88 87 CYS A N 1
ATOM 616 C CA . CYS A 1 87 ? -10.315 -1.339 20.991 1.00 71.88 87 CYS A CA 1
ATOM 617 C C . CYS A 1 87 ? -11.718 -1.946 20.805 1.00 71.88 87 CYS A C 1
ATOM 619 O O . CYS A 1 87 ? -12.572 -1.801 21.677 1.00 71.88 87 CYS A O 1
ATOM 621 N N . GLN A 1 88 ? -11.971 -2.641 19.690 1.00 67.81 88 GLN A N 1
ATOM 622 C CA . GLN A 1 88 ? -13.232 -3.354 19.457 1.00 67.81 88 GLN A CA 1
ATOM 623 C C . GLN A 1 88 ? -13.316 -4.703 20.189 1.00 67.81 88 GLN A C 1
ATOM 625 O O . GLN A 1 88 ? -14.418 -5.241 20.326 1.00 67.81 88 GLN A O 1
ATOM 630 N N . LEU A 1 89 ? -12.198 -5.254 20.682 1.00 75.94 89 LEU A N 1
ATOM 631 C CA . LEU A 1 89 ? -12.216 -6.506 21.435 1.00 75.94 89 LEU A CA 1
ATOM 632 C C . LEU A 1 89 ? -12.922 -6.322 22.791 1.00 75.94 89 LEU A C 1
ATOM 634 O O . LEU A 1 89 ? -12.689 -5.335 23.492 1.00 75.94 89 LEU A O 1
ATOM 638 N N . PRO A 1 90 ? -13.737 -7.305 23.221 1.00 66.12 90 PRO A N 1
ATOM 639 C CA . PRO A 1 90 ? -14.544 -7.209 24.442 1.00 66.12 90 PRO A CA 1
ATOM 640 C C . PRO A 1 90 ? -13.707 -7.018 25.716 1.00 66.12 90 PRO A C 1
ATOM 642 O O . PRO A 1 90 ? -14.203 -6.470 26.695 1.00 66.12 90 PRO A O 1
ATOM 645 N N . PHE A 1 91 ? -12.436 -7.429 25.689 1.00 70.94 91 PHE A N 1
ATOM 646 C CA . PHE A 1 91 ? -11.479 -7.258 26.782 1.00 70.94 91 PHE A CA 1
ATOM 647 C C . PHE A 1 91 ? -11.055 -5.791 26.989 1.00 70.94 91 PHE A C 1
ATOM 649 O O . PHE A 1 91 ? -10.961 -5.341 28.126 1.00 70.94 91 PHE A O 1
ATOM 656 N N . PHE A 1 92 ? -10.859 -5.027 25.907 1.00 63.09 92 PHE A N 1
ATOM 657 C CA . PHE A 1 92 ? -10.445 -3.615 25.957 1.00 63.09 92 PHE A CA 1
ATOM 658 C C . PHE A 1 92 ? -11.616 -2.632 25.932 1.00 63.09 92 PHE A C 1
ATOM 660 O O . PHE A 1 92 ? -11.444 -1.462 26.267 1.00 63.09 92 PHE A O 1
ATOM 667 N N . ARG A 1 93 ? -12.826 -3.107 25.612 1.00 60.19 93 ARG A N 1
ATOM 668 C CA . ARG A 1 93 ? -14.045 -2.287 25.571 1.00 60.19 93 ARG A CA 1
ATOM 669 C C . ARG A 1 93 ? -14.380 -1.587 26.893 1.00 60.19 93 ARG A C 1
ATOM 671 O O . ARG A 1 93 ? -15.128 -0.623 26.865 1.00 60.19 93 ARG A O 1
ATOM 678 N N . ARG A 1 94 ? -13.848 -2.065 28.027 1.00 57.03 94 ARG A N 1
ATOM 679 C CA . ARG A 1 94 ? -14.042 -1.443 29.349 1.00 57.03 94 ARG A CA 1
ATOM 680 C C . ARG A 1 94 ? -13.210 -0.182 29.574 1.00 57.03 94 ARG A C 1
ATOM 682 O O . ARG A 1 94 ? -13.600 0.606 30.413 1.00 57.03 94 ARG A O 1
ATOM 689 N N . LEU A 1 95 ? -12.104 0.012 28.850 1.00 56.88 95 LEU A N 1
ATOM 690 C CA . LEU A 1 95 ? -11.223 1.172 29.047 1.00 56.88 95 LEU A CA 1
ATOM 691 C C . LEU A 1 95 ? -11.695 2.429 28.297 1.00 56.88 95 LEU A C 1
ATOM 693 O O . LEU A 1 95 ? -11.191 3.510 28.555 1.00 56.88 95 LEU A O 1
ATOM 697 N N . GLY A 1 96 ? -12.608 2.280 27.333 1.00 55.50 96 GLY A N 1
ATOM 698 C CA . GLY A 1 96 ? -13.079 3.377 26.479 1.00 55.50 96 GLY A CA 1
ATOM 699 C C . GLY A 1 96 ? -14.390 4.021 26.930 1.00 55.50 96 GLY A C 1
ATOM 700 O O . GLY A 1 96 ? -14.921 4.845 26.199 1.00 55.50 96 GLY A O 1
ATOM 701 N N . THR A 1 97 ? -14.938 3.604 28.073 1.00 53.00 97 THR A N 1
ATOM 702 C CA . THR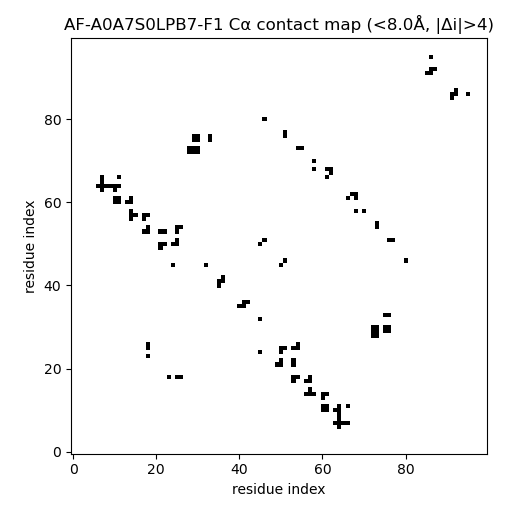 A 1 97 ? -16.213 4.101 28.630 1.00 53.00 97 THR A CA 1
ATOM 703 C C . THR A 1 97 ? -16.035 5.040 29.825 1.00 53.00 97 THR A C 1
ATOM 705 O O . THR A 1 97 ? -17.030 5.522 30.347 1.00 53.00 97 THR A O 1
ATOM 708 N N . ASP A 1 98 ? -14.800 5.303 30.260 1.00 52.47 98 ASP A N 1
ATOM 709 C CA . ASP A 1 98 ? -14.502 6.203 31.387 1.00 52.47 98 ASP A CA 1
ATOM 710 C C . ASP A 1 98 ? -14.072 7.617 30.931 1.00 52.47 98 ASP A C 1
ATOM 712 O O . ASP A 1 98 ? -13.594 8.407 31.740 1.00 52.47 98 ASP A O 1
ATOM 716 N N . GLU A 1 99 ? -14.222 7.936 29.640 1.00 56.88 99 GLU A N 1
ATOM 717 C CA . GLU A 1 99 ? -13.745 9.188 29.024 1.00 56.88 99 GLU A CA 1
ATOM 718 C C . GLU A 1 99 ? -14.854 9.923 28.237 1.00 56.88 99 GLU A C 1
ATOM 720 O O . GLU A 1 99 ? -14.572 10.597 27.246 1.00 56.88 99 GLU A O 1
ATOM 725 N N . ASP A 1 100 ? -16.113 9.764 28.675 1.00 43.59 100 ASP A N 1
ATOM 726 C CA . ASP A 1 100 ? -17.221 10.671 28.321 1.00 43.59 100 ASP A CA 1
ATOM 727 C C . ASP A 1 100 ? -17.169 11.963 29.163 1.00 43.59 100 ASP A C 1
ATOM 729 O O . ASP A 1 100 ? -16.959 11.869 30.398 1.00 43.59 100 ASP A O 1
#

InterPro domains:
  IPR001807 Chloride channel [PF00654] (13-95)
  IPR001807 Chloride channel [PR00762] (24-41)
  IPR001807 Chloride channel [PR00762] (55-74)
  IPR014743 Chloride channel, core [SSF81340] (1-91)
  IPR050970 Voltage-gated chloride channel [PTHR45720] (1-97)

Radius of gyration: 16.92 Å; Cα contacts (8 Å, |Δi|>4): 78; chains: 1; bounding box: 40×22×50 Å